Protein AF-A0ABD1YZ87-F1 (afdb_monomer_lite)

Structure (mmCIF, N/CA/C/O backbone):
data_AF-A0ABD1YZ87-F1
#
_entry.id   AF-A0ABD1YZ87-F1
#
loop_
_atom_site.group_PDB
_atom_site.id
_atom_site.type_symbol
_atom_site.label_atom_id
_atom_site.label_alt_id
_atom_site.label_comp_id
_atom_site.label_asym_id
_atom_site.label_entity_id
_atom_site.label_seq_id
_atom_site.pdbx_PDB_ins_code
_atom_site.Cartn_x
_atom_site.Cartn_y
_atom_site.Cartn_z
_atom_site.occupancy
_atom_site.B_iso_or_equiv
_atom_site.auth_seq_id
_atom_site.auth_comp_id
_atom_site.auth_asym_id
_atom_site.auth_atom_id
_atom_site.pdbx_PDB_model_num
ATOM 1 N N . MET A 1 1 ? 51.685 -19.466 -63.632 1.00 35.34 1 MET A N 1
ATOM 2 C CA . MET A 1 1 ? 51.193 -20.605 -62.825 1.00 35.34 1 MET A CA 1
ATOM 3 C C . MET A 1 1 ? 50.548 -20.034 -61.567 1.00 35.34 1 MET A C 1
ATOM 5 O O . MET A 1 1 ? 51.169 -19.202 -60.923 1.00 35.34 1 MET A O 1
ATOM 9 N N . LYS A 1 2 ? 49.271 -20.363 -61.331 1.00 36.44 2 LYS A N 1
ATOM 10 C CA . LYS A 1 2 ? 48.405 -19.881 -60.231 1.00 36.44 2 LYS A CA 1
ATOM 11 C C . LYS A 1 2 ? 48.848 -20.442 -58.877 1.00 36.44 2 LYS A C 1
ATOM 13 O O . LYS A 1 2 ? 49.335 -21.562 -58.919 1.00 36.44 2 LYS A O 1
ATOM 18 N N . ILE A 1 3 ? 48.522 -19.760 -57.762 1.00 35.19 3 ILE A N 1
ATOM 19 C CA . ILE A 1 3 ? 47.674 -20.250 -56.631 1.00 35.19 3 ILE A CA 1
ATOM 20 C C . ILE A 1 3 ? 47.075 -19.014 -55.898 1.00 35.19 3 ILE A C 1
ATOM 22 O O . ILE A 1 3 ? 47.772 -18.327 -55.167 1.00 35.19 3 ILE A O 1
ATOM 26 N N . THR A 1 4 ? 45.952 -18.460 -56.366 1.00 39.75 4 THR A N 1
ATOM 27 C CA . THR A 1 4 ? 44.593 -18.399 -55.752 1.00 39.75 4 THR A CA 1
ATOM 28 C C . THR A 1 4 ? 44.470 -18.490 -54.219 1.00 39.75 4 THR A C 1
ATOM 30 O O . THR A 1 4 ? 44.856 -19.485 -53.619 1.00 39.75 4 THR A O 1
ATOM 33 N N . ALA A 1 5 ? 43.814 -17.488 -53.618 1.00 38.84 5 ALA A N 1
ATOM 34 C CA . ALA A 1 5 ? 43.383 -17.471 -52.221 1.00 38.84 5 ALA A CA 1
ATOM 35 C C . ALA A 1 5 ? 42.307 -18.537 -51.945 1.00 38.84 5 ALA A C 1
ATOM 37 O O . ALA A 1 5 ? 41.309 -18.635 -52.663 1.00 38.84 5 ALA A O 1
ATOM 38 N N . GLN A 1 6 ? 42.511 -19.319 -50.887 1.00 40.88 6 GLN A N 1
ATOM 39 C CA . GLN A 1 6 ? 41.591 -20.354 -50.437 1.00 40.88 6 GLN A CA 1
ATOM 40 C C . GLN A 1 6 ? 40.515 -19.746 -49.528 1.00 40.88 6 GLN A C 1
ATOM 42 O O . GLN A 1 6 ? 40.820 -19.174 -48.484 1.00 40.88 6 GLN A O 1
ATOM 47 N N . LYS A 1 7 ? 39.243 -19.894 -49.921 1.00 47.59 7 LYS A N 1
ATOM 48 C CA . LYS A 1 7 ? 38.097 -19.793 -49.008 1.00 47.59 7 LYS A CA 1
ATOM 49 C C . LYS A 1 7 ? 38.162 -20.972 -48.042 1.00 47.59 7 LYS A C 1
ATOM 51 O O . LYS A 1 7 ? 38.106 -22.119 -48.482 1.00 47.59 7 LYS A O 1
ATOM 56 N N . VAL A 1 8 ? 38.217 -20.693 -46.745 1.00 38.78 8 VAL A N 1
ATOM 57 C CA . VAL A 1 8 ? 37.850 -21.679 -45.727 1.00 38.78 8 VAL A CA 1
ATOM 58 C C . VAL A 1 8 ? 36.327 -21.667 -45.627 1.00 38.78 8 VAL A C 1
ATOM 60 O O . VAL A 1 8 ? 35.719 -20.707 -45.165 1.00 38.78 8 VAL A O 1
ATOM 63 N N . HIS A 1 9 ? 35.720 -22.721 -46.165 1.00 35.22 9 HIS A N 1
ATOM 64 C CA . HIS A 1 9 ? 34.372 -23.148 -45.821 1.00 35.22 9 HIS A CA 1
ATOM 65 C C . HIS A 1 9 ? 34.437 -23.792 -44.434 1.00 35.22 9 HIS A C 1
ATOM 67 O O . HIS A 1 9 ? 35.076 -24.831 -44.287 1.00 35.22 9 HIS A O 1
ATOM 73 N N . GLU A 1 10 ? 33.734 -23.234 -43.453 1.00 36.06 10 GLU A N 1
ATOM 74 C CA . GLU A 1 10 ? 33.307 -24.000 -42.283 1.00 36.06 10 GLU A CA 1
ATOM 75 C C . GLU A 1 10 ? 31.808 -24.261 -42.391 1.00 36.06 10 GLU A C 1
ATOM 77 O O . GLU A 1 10 ? 30.988 -23.365 -42.600 1.00 36.06 10 GLU A O 1
ATOM 82 N N . GLY A 1 11 ? 31.493 -25.554 -42.377 1.00 34.91 11 GLY A N 1
ATOM 83 C CA . GLY A 1 11 ? 30.173 -26.109 -42.577 1.00 34.91 11 GLY A CA 1
ATOM 84 C C . GLY A 1 11 ? 29.246 -25.893 -41.389 1.00 34.91 11 GLY A C 1
ATOM 85 O O . GLY A 1 11 ? 29.643 -25.803 -40.230 1.00 34.91 11 GLY A O 1
ATOM 86 N N . GLN A 1 12 ? 27.966 -25.865 -41.733 1.00 39.28 12 GLN A N 1
ATOM 87 C CA . GLN A 1 12 ? 26.825 -25.865 -40.837 1.00 39.28 12 GLN A CA 1
ATOM 88 C C . GLN A 1 12 ? 26.800 -27.134 -39.973 1.00 39.28 12 GLN A C 1
ATOM 90 O O . GLN A 1 12 ? 26.510 -28.225 -40.458 1.00 39.28 12 GLN A O 1
ATOM 95 N N . GLY A 1 13 ? 27.013 -26.975 -38.668 1.00 30.58 13 GLY A N 1
ATOM 96 C CA . GLY A 1 13 ? 26.558 -27.921 -37.654 1.00 30.58 13 GLY A CA 1
ATOM 97 C C . GLY A 1 13 ? 25.190 -27.492 -37.123 1.00 30.58 13 GLY A C 1
ATOM 98 O O . GLY A 1 13 ? 25.106 -26.641 -36.242 1.00 30.58 13 GLY A O 1
ATOM 99 N N . ARG A 1 14 ? 24.104 -28.077 -37.645 1.00 39.97 14 ARG A N 1
ATOM 100 C CA . ARG A 1 14 ? 22.764 -27.986 -37.038 1.00 39.97 14 ARG A CA 1
ATOM 101 C C . ARG A 1 14 ? 22.791 -28.695 -35.678 1.00 39.97 14 ARG A C 1
ATOM 103 O O . ARG A 1 14 ? 22.746 -29.920 -35.631 1.00 39.97 14 ARG A O 1
ATOM 110 N N . LYS A 1 15 ? 22.789 -27.946 -34.573 1.00 42.84 15 LYS A N 1
ATOM 111 C CA . LYS A 1 15 ? 22.178 -28.424 -33.325 1.00 42.84 15 LYS A CA 1
ATOM 112 C C . LYS A 1 15 ? 20.780 -27.828 -33.236 1.00 42.84 15 LYS A C 1
ATOM 114 O O . LYS A 1 15 ? 20.622 -26.622 -33.083 1.00 42.84 15 LYS A O 1
ATOM 119 N N . ALA A 1 16 ? 19.779 -28.693 -33.379 1.00 43.94 16 ALA A N 1
ATOM 120 C CA . ALA A 1 16 ? 18.392 -28.397 -33.066 1.00 43.94 16 ALA A CA 1
ATOM 121 C C . ALA A 1 16 ? 18.278 -28.169 -31.549 1.00 43.94 16 ALA A C 1
ATOM 123 O O . ALA A 1 16 ? 18.133 -29.111 -30.773 1.00 43.94 16 ALA A O 1
ATOM 124 N N . GLY A 1 17 ? 18.431 -26.915 -31.129 1.00 34.41 17 GLY A N 1
ATOM 125 C CA . GLY A 1 17 ? 18.035 -26.433 -29.814 1.00 34.41 17 GLY A CA 1
ATOM 126 C C . GLY A 1 17 ? 16.638 -25.847 -29.943 1.00 34.41 17 GLY A C 1
ATOM 127 O O . GLY A 1 17 ? 16.446 -24.879 -30.669 1.00 34.41 17 GLY A O 1
ATOM 128 N N . ARG A 1 18 ? 15.675 -26.503 -29.298 1.00 36.66 18 ARG A N 1
ATOM 129 C CA . ARG A 1 18 ? 14.252 -26.163 -29.238 1.00 36.66 18 ARG A CA 1
ATOM 130 C C . ARG A 1 18 ? 14.040 -24.657 -29.055 1.00 36.66 18 ARG A C 1
ATOM 132 O O . ARG A 1 18 ? 14.447 -24.091 -28.045 1.00 36.66 18 ARG A O 1
ATOM 139 N N . GLU A 1 19 ? 13.370 -24.046 -30.027 1.00 44.41 19 GLU A N 1
ATOM 140 C CA . GLU A 1 19 ? 12.721 -22.749 -29.883 1.00 44.41 19 GLU A CA 1
ATOM 141 C C . GLU A 1 19 ? 11.792 -22.805 -28.662 1.00 44.41 19 GLU A C 1
ATOM 143 O O . GLU A 1 19 ? 10.819 -23.559 -28.637 1.00 44.41 19 GLU A O 1
ATOM 148 N N . SER A 1 20 ? 12.094 -22.018 -27.633 1.00 45.62 20 SER A N 1
ATOM 149 C CA . SER A 1 20 ? 11.090 -21.551 -26.681 1.00 45.62 20 SER A CA 1
ATOM 150 C C . SER A 1 20 ? 10.948 -20.053 -26.899 1.00 45.62 20 SER A C 1
ATOM 152 O O . SER A 1 20 ? 11.886 -19.2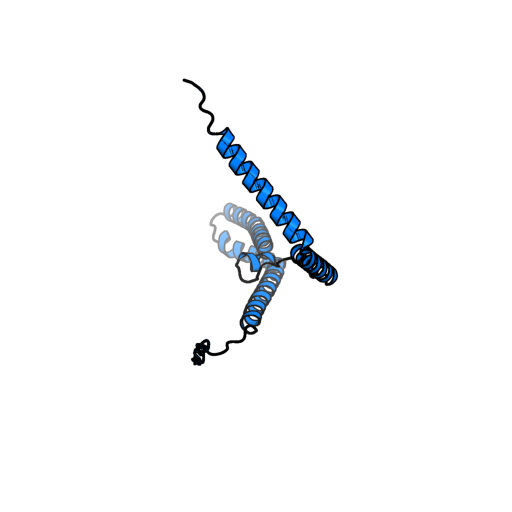88 -26.672 1.00 45.62 20 SER A O 1
ATOM 154 N N . ASN A 1 21 ? 9.786 -19.688 -27.425 1.00 36.22 21 ASN A N 1
ATOM 155 C CA . ASN A 1 21 ? 9.345 -18.351 -27.785 1.00 36.22 21 ASN A CA 1
ATOM 156 C C . ASN A 1 21 ? 9.629 -17.327 -26.665 1.00 36.22 21 ASN A C 1
ATOM 158 O O . ASN A 1 21 ? 9.279 -17.547 -25.507 1.00 36.22 21 ASN A O 1
ATOM 162 N N . LEU A 1 22 ? 10.207 -16.175 -27.018 1.00 44.44 22 LEU A N 1
ATOM 163 C CA . LEU A 1 22 ? 10.427 -15.033 -26.116 1.00 44.44 22 LEU A CA 1
ATOM 164 C C . LEU A 1 22 ? 9.104 -14.326 -25.722 1.00 44.44 22 LEU A C 1
ATOM 166 O O . LEU A 1 22 ? 9.120 -13.377 -24.944 1.00 44.44 22 LEU A O 1
ATOM 170 N N . GLN A 1 23 ? 7.959 -14.814 -26.212 1.00 44.53 23 GLN A N 1
ATOM 171 C CA . GLN A 1 23 ? 6.612 -14.357 -25.859 1.00 44.53 23 GLN A CA 1
ATOM 172 C C . GLN A 1 23 ? 5.988 -15.055 -24.633 1.00 44.53 23 GLN A C 1
ATOM 174 O O . GLN A 1 23 ? 4.986 -14.561 -24.129 1.00 44.53 23 GLN A O 1
ATOM 179 N N . ASP A 1 24 ? 6.551 -16.157 -24.124 1.00 41.44 24 ASP A N 1
ATOM 180 C CA . ASP A 1 24 ? 5.863 -16.985 -23.109 1.00 41.44 24 ASP A CA 1
ATOM 181 C C . ASP A 1 24 ? 6.141 -16.536 -21.657 1.00 41.44 24 ASP A C 1
ATOM 183 O O . ASP A 1 24 ? 5.250 -16.479 -20.816 1.00 41.44 24 ASP A O 1
ATOM 187 N N . ARG A 1 25 ? 7.357 -16.048 -21.365 1.00 46.56 25 ARG A N 1
ATOM 188 C CA . ARG A 1 25 ? 7.726 -15.560 -20.013 1.00 46.56 25 ARG A CA 1
ATOM 189 C C . ARG A 1 25 ? 7.148 -14.189 -19.646 1.00 46.56 25 ARG A C 1
ATOM 191 O O . ARG A 1 25 ? 7.311 -13.735 -18.515 1.00 46.56 25 ARG A O 1
ATOM 198 N N . GLY A 1 26 ? 6.546 -13.492 -20.609 1.00 47.56 26 GLY A N 1
ATOM 199 C CA . GLY A 1 26 ? 5.888 -12.203 -20.385 1.00 47.56 26 GLY A CA 1
ATOM 200 C C . GLY A 1 26 ? 4.458 -12.351 -19.868 1.00 47.56 26 GLY A C 1
ATOM 201 O O . GLY A 1 26 ? 4.000 -11.486 -19.130 1.00 47.56 26 GLY A O 1
ATOM 202 N N . LEU A 1 27 ? 3.782 -13.450 -20.217 1.00 47.34 27 LEU A N 1
ATOM 203 C CA . LEU A 1 27 ? 2.379 -13.683 -19.878 1.00 47.34 27 LEU A CA 1
ATOM 204 C C . LEU A 1 27 ? 2.209 -14.209 -18.445 1.00 47.34 27 LEU A C 1
ATOM 206 O O . LEU A 1 27 ? 1.351 -13.713 -17.724 1.00 47.34 27 LEU A O 1
ATOM 210 N N . GLU A 1 28 ? 3.064 -15.138 -17.997 1.00 53.50 28 GLU A N 1
ATOM 211 C CA . GLU A 1 28 ? 3.048 -15.634 -16.607 1.00 53.50 28 GLU A CA 1
ATOM 212 C C . GLU A 1 28 ? 3.461 -14.553 -15.599 1.00 53.50 28 GLU A C 1
ATOM 214 O O . GLU A 1 28 ? 2.825 -14.405 -14.560 1.00 53.50 28 GLU A O 1
ATOM 219 N N . GLY A 1 29 ? 4.483 -13.749 -15.915 1.00 61.09 29 GLY A N 1
ATOM 220 C CA . GLY A 1 29 ? 4.902 -12.642 -15.049 1.00 61.09 29 GLY A CA 1
ATOM 221 C C . GLY A 1 29 ? 3.849 -11.535 -14.940 1.00 61.09 29 GLY A C 1
ATOM 222 O O . GLY A 1 29 ? 3.713 -10.929 -13.882 1.00 61.09 29 GLY A O 1
ATOM 223 N N . ASN A 1 30 ? 3.081 -11.302 -16.009 1.00 78.75 30 ASN A N 1
ATOM 224 C CA . ASN A 1 30 ? 1.971 -10.354 -15.981 1.00 78.75 30 ASN A CA 1
ATOM 225 C C . ASN A 1 30 ? 0.786 -10.899 -15.174 1.00 78.75 30 ASN A C 1
ATOM 227 O O . ASN A 1 30 ? 0.258 -10.189 -14.333 1.00 78.75 30 ASN A O 1
ATOM 231 N N . LEU A 1 31 ? 0.436 -12.179 -15.345 1.00 91.06 31 LEU A N 1
ATOM 232 C CA . LEU A 1 31 ? -0.664 -12.806 -14.606 1.00 91.06 31 LEU A CA 1
ATOM 233 C C . LEU A 1 31 ? -0.427 -12.808 -13.088 1.00 91.06 31 LEU A C 1
ATOM 235 O O . LEU A 1 31 ? -1.342 -12.524 -12.321 1.00 91.06 31 LEU A O 1
ATOM 239 N N . ILE A 1 32 ? 0.792 -13.133 -12.647 1.00 90.88 32 ILE A N 1
ATOM 240 C CA . ILE A 1 32 ? 1.131 -13.183 -11.216 1.00 90.88 32 ILE A CA 1
ATOM 241 C C . ILE A 1 32 ? 1.182 -11.764 -10.624 1.00 90.88 32 ILE A C 1
ATOM 243 O O . ILE A 1 32 ? 0.751 -11.561 -9.489 1.00 90.88 32 ILE A O 1
ATOM 247 N N . CYS A 1 33 ? 1.652 -10.777 -11.394 1.00 94.12 33 CYS A N 1
ATOM 248 C CA . CYS A 1 33 ? 1.607 -9.371 -10.993 1.00 94.12 33 CYS A CA 1
ATOM 249 C C . CYS A 1 33 ? 0.166 -8.856 -10.872 1.00 94.12 33 CYS A C 1
ATOM 251 O O . CYS A 1 33 ? -0.198 -8.338 -9.819 1.00 94.12 33 CYS A O 1
ATOM 253 N N . ASP A 1 34 ? -0.671 -9.086 -11.885 1.00 93.56 34 ASP A N 1
ATOM 254 C CA . ASP A 1 34 ? -2.085 -8.698 -11.879 1.00 93.56 34 ASP A CA 1
ATOM 255 C C . ASP A 1 34 ? -2.828 -9.335 -10.695 1.00 93.56 34 ASP A C 1
ATOM 257 O O . ASP A 1 34 ? -3.560 -8.657 -9.975 1.00 93.56 34 ASP A O 1
ATOM 261 N N . ALA A 1 35 ? -2.575 -10.621 -10.430 1.00 94.19 35 ALA A N 1
ATOM 262 C CA . ALA A 1 35 ? -3.137 -11.315 -9.277 1.00 94.19 35 ALA A CA 1
ATOM 263 C C . ALA A 1 35 ? -2.672 -10.705 -7.945 1.00 94.19 35 ALA A C 1
ATOM 265 O O . ALA A 1 35 ? -3.485 -10.539 -7.041 1.00 94.19 35 ALA A O 1
ATOM 266 N N . CYS A 1 36 ? -1.392 -10.342 -7.808 1.00 95.75 36 CYS A N 1
ATOM 267 C CA . CYS A 1 36 ? -0.895 -9.676 -6.603 1.00 95.75 36 CYS A CA 1
ATOM 268 C C . CYS A 1 36 ? -1.574 -8.321 -6.381 1.00 95.75 36 CYS A C 1
ATOM 270 O O . CYS A 1 36 ? -2.012 -8.027 -5.267 1.00 95.75 36 CYS A O 1
ATOM 272 N N . LEU A 1 37 ? -1.688 -7.509 -7.436 1.00 94.31 37 LEU A N 1
ATOM 273 C CA . LEU A 1 37 ? -2.323 -6.193 -7.374 1.00 94.31 37 LEU A CA 1
ATOM 274 C C . LEU A 1 37 ? -3.800 -6.315 -6.992 1.00 94.31 37 LEU A C 1
ATOM 276 O O . LEU A 1 37 ? -4.281 -5.594 -6.115 1.00 94.31 37 LEU A O 1
ATOM 280 N N . GLN A 1 38 ? -4.503 -7.268 -7.604 1.00 94.62 38 GLN A N 1
ATOM 281 C CA . GLN A 1 38 ? -5.894 -7.556 -7.284 1.00 94.62 38 GLN A CA 1
ATOM 282 C C . GLN A 1 38 ? -6.049 -8.016 -5.831 1.00 94.62 38 GLN A C 1
ATOM 284 O O . GLN A 1 38 ? -6.848 -7.440 -5.099 1.00 94.62 38 GLN A O 1
ATOM 289 N N . LEU A 1 39 ? -5.260 -8.997 -5.387 1.00 94.06 39 LEU A N 1
ATOM 290 C CA . LEU A 1 39 ? -5.320 -9.506 -4.016 1.00 94.06 39 LEU A CA 1
ATOM 291 C C . LEU A 1 39 ? -4.999 -8.424 -2.984 1.00 94.06 39 LEU A C 1
ATOM 293 O O . LEU A 1 39 ? -5.658 -8.360 -1.951 1.00 94.06 39 LEU A O 1
ATOM 297 N N . SER A 1 40 ? -4.020 -7.562 -3.262 1.00 94.12 40 SER A N 1
ATOM 298 C CA . SER A 1 40 ? -3.666 -6.448 -2.374 1.00 94.12 40 SER A CA 1
ATOM 299 C C . SER A 1 40 ? -4.825 -5.457 -2.257 1.00 94.12 40 SER A C 1
ATOM 301 O O . SER A 1 40 ? -5.184 -5.059 -1.152 1.00 94.12 40 SER A O 1
ATOM 303 N N . THR A 1 41 ? -5.484 -5.149 -3.379 1.00 93.75 41 THR A N 1
ATOM 304 C CA . THR A 1 41 ? -6.671 -4.278 -3.420 1.00 93.75 41 THR A CA 1
ATOM 305 C C . THR A 1 41 ? -7.859 -4.895 -2.677 1.00 93.75 41 THR A C 1
ATOM 307 O O . THR A 1 41 ? -8.545 -4.222 -1.908 1.00 93.75 41 THR A O 1
ATOM 310 N N . GLU A 1 42 ? -8.119 -6.187 -2.884 1.00 94.94 42 GLU A N 1
ATOM 311 C CA . GLU A 1 42 ? -9.193 -6.908 -2.197 1.00 94.94 42 GLU A CA 1
ATOM 312 C C . GLU A 1 42 ? -8.941 -6.969 -0.689 1.00 94.94 42 GLU A C 1
ATOM 314 O O . GLU A 1 42 ? -9.841 -6.682 0.102 1.00 94.94 42 GLU A O 1
ATOM 319 N N . ALA A 1 43 ? -7.709 -7.280 -0.284 1.00 95.25 43 ALA A N 1
ATOM 320 C CA . ALA A 1 43 ? -7.312 -7.284 1.114 1.00 95.25 43 ALA A CA 1
ATOM 321 C C .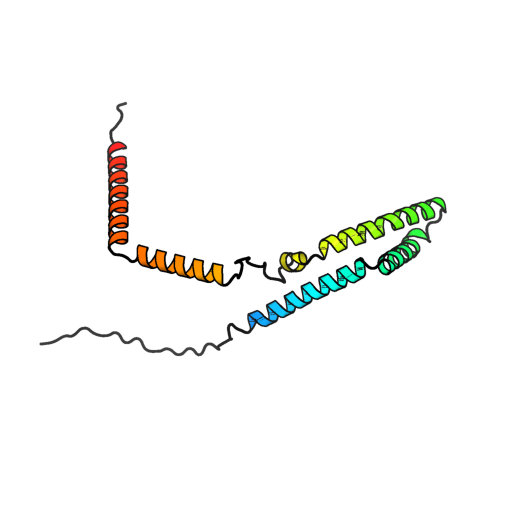 ALA A 1 43 ? -7.475 -5.890 1.737 1.00 95.25 43 ALA A C 1
ATOM 323 O O . ALA A 1 43 ? -8.083 -5.771 2.798 1.00 95.25 43 ALA A O 1
ATOM 324 N N . GLU A 1 44 ? -7.032 -4.828 1.060 1.00 94.62 44 GLU A N 1
ATOM 325 C CA . GLU A 1 44 ? -7.219 -3.450 1.521 1.00 94.62 44 GLU A CA 1
ATOM 326 C C . GLU A 1 44 ? -8.709 -3.112 1.704 1.00 94.62 44 GLU A C 1
ATOM 328 O O . GLU A 1 44 ? -9.096 -2.545 2.727 1.00 94.62 44 GLU A O 1
ATOM 333 N N . SER A 1 45 ? -9.569 -3.522 0.765 1.00 94.62 45 SER A N 1
ATOM 334 C CA . SER A 1 45 ? -11.021 -3.335 0.871 1.00 94.62 45 SER A CA 1
ATOM 335 C C . SER A 1 45 ? -11.628 -4.064 2.070 1.00 94.62 45 SER A C 1
ATOM 337 O O . SER A 1 45 ? -12.584 -3.559 2.661 1.00 94.62 45 SER A O 1
ATOM 339 N N . VAL A 1 46 ? -11.120 -5.248 2.420 1.00 96.12 46 VAL A N 1
ATOM 340 C CA . VAL A 1 46 ? -11.570 -5.986 3.607 1.00 96.12 46 VAL A CA 1
ATOM 341 C C . VAL A 1 46 ? -11.124 -5.272 4.879 1.00 96.12 46 VAL A C 1
ATOM 343 O O . VAL A 1 46 ? -11.933 -5.130 5.794 1.00 96.12 46 VAL A O 1
ATOM 346 N N . LEU A 1 47 ? -9.877 -4.792 4.940 1.00 96.00 47 LEU A N 1
ATOM 347 C CA . LEU A 1 47 ? -9.347 -4.101 6.121 1.00 96.00 47 LEU A CA 1
ATOM 348 C C . LEU A 1 47 ? -10.009 -2.737 6.360 1.00 96.00 47 LEU A C 1
ATOM 350 O O . LEU A 1 47 ? -10.254 -2.386 7.507 1.00 96.00 47 LEU A O 1
ATOM 354 N N . LYS A 1 48 ? -10.350 -2.000 5.294 1.00 95.19 48 LYS A N 1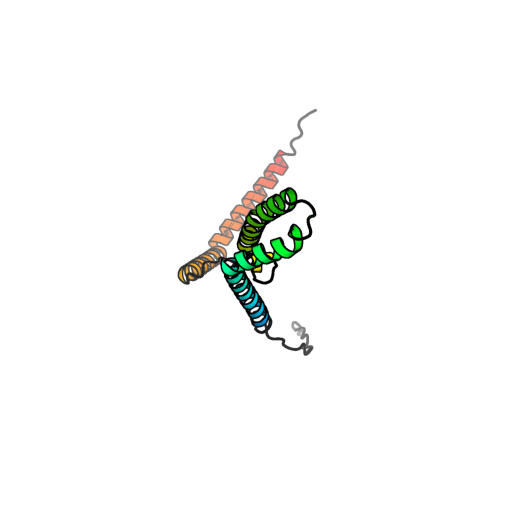
ATOM 355 C CA . LYS A 1 48 ? -11.071 -0.714 5.361 1.00 95.19 48 LYS A CA 1
ATOM 356 C C . LYS A 1 48 ? -12.528 -0.839 5.797 1.00 95.19 48 LYS A C 1
ATOM 358 O O . LYS A 1 48 ? -13.171 0.171 6.081 1.00 95.19 48 LYS A O 1
ATOM 363 N N . ASN A 1 49 ? -13.089 -2.046 5.776 1.00 96.56 49 ASN A N 1
ATOM 364 C CA . ASN A 1 49 ? -14.482 -2.240 6.132 1.00 96.56 49 ASN A CA 1
ATOM 365 C C . ASN A 1 49 ? -14.654 -2.105 7.662 1.00 96.56 49 ASN A C 1
ATOM 367 O O . ASN A 1 49 ? -14.094 -2.919 8.400 1.00 96.56 49 ASN A O 1
ATOM 371 N N . PRO A 1 50 ? -15.461 -1.147 8.159 1.00 96.06 50 PRO A N 1
ATOM 372 C CA . PRO A 1 50 ? -15.689 -0.973 9.597 1.00 96.06 50 PRO A CA 1
ATOM 373 C C . PRO A 1 50 ? -16.316 -2.208 10.265 1.00 96.06 50 PRO A C 1
ATOM 375 O O . PRO A 1 50 ? -16.123 -2.428 11.460 1.00 96.06 50 PRO A O 1
ATOM 378 N N . ASP A 1 51 ? -17.027 -3.051 9.510 1.00 97.62 51 ASP A N 1
ATOM 379 C CA . ASP A 1 51 ? -17.551 -4.315 10.032 1.00 97.62 51 ASP A CA 1
ATOM 380 C C . ASP A 1 51 ? -16.427 -5.322 10.321 1.00 97.62 51 ASP A C 1
ATOM 382 O O . ASP A 1 51 ? -16.526 -6.086 11.285 1.00 97.62 51 ASP A O 1
ATOM 386 N N . THR A 1 52 ? -15.338 -5.306 9.539 1.00 96.94 52 THR A N 1
ATOM 387 C CA . THR A 1 52 ? -14.137 -6.117 9.800 1.00 96.94 52 THR A CA 1
ATOM 388 C C . THR A 1 52 ? -13.491 -5.689 11.112 1.00 96.94 52 THR A C 1
ATOM 390 O O . THR A 1 52 ? -13.242 -6.535 11.971 1.00 96.94 52 THR A O 1
ATOM 393 N N . GLU A 1 53 ? -13.271 -4.384 11.302 1.00 97.31 53 GLU A N 1
ATOM 394 C CA . GLU A 1 53 ? -12.712 -3.829 12.540 1.00 97.31 53 GLU A CA 1
ATOM 395 C C . GLU A 1 53 ? -13.558 -4.217 13.749 1.00 97.31 53 GLU A C 1
ATOM 397 O O . GLU A 1 53 ? -13.050 -4.810 14.703 1.00 97.31 53 GLU A O 1
ATOM 402 N N . LYS A 1 54 ? -14.866 -3.963 13.681 1.00 97.50 54 LYS A N 1
ATOM 403 C CA . LYS A 1 54 ? -15.800 -4.299 14.753 1.00 97.50 54 LYS A CA 1
ATOM 404 C C . LYS A 1 54 ? -15.764 -5.789 15.091 1.00 97.50 54 LYS A C 1
ATOM 406 O O . LYS A 1 54 ? -15.671 -6.148 16.263 1.00 97.50 54 LYS A O 1
ATOM 411 N N . THR A 1 55 ? -15.794 -6.650 14.072 1.00 97.94 55 THR A N 1
ATOM 412 C CA . THR A 1 55 ? -15.731 -8.107 14.254 1.00 97.94 55 THR A CA 1
ATOM 413 C C . THR A 1 55 ? -14.443 -8.516 14.964 1.00 97.94 55 THR A C 1
ATOM 415 O O . THR A 1 55 ? -14.474 -9.345 15.873 1.00 97.94 55 THR A O 1
ATOM 418 N N . LEU A 1 56 ? -13.306 -7.923 14.592 1.00 97.56 56 LEU A N 1
ATOM 419 C CA . LEU A 1 56 ? -12.023 -8.204 15.231 1.00 97.56 56 LEU A CA 1
ATOM 420 C C . LEU A 1 56 ? -11.969 -7.680 16.671 1.00 97.56 56 LEU A C 1
ATOM 422 O O . LEU A 1 56 ? -11.517 -8.413 17.547 1.00 97.56 56 LEU A O 1
ATOM 426 N N . VAL A 1 57 ? -12.469 -6.474 16.952 1.00 97.62 57 VAL A N 1
ATOM 427 C CA . VAL A 1 57 ? -12.561 -5.931 18.320 1.00 97.62 57 VAL A CA 1
ATOM 428 C C . VAL A 1 57 ? -13.393 -6.848 19.214 1.00 97.62 57 VAL A C 1
ATOM 430 O O . VAL A 1 57 ? -12.968 -7.178 20.325 1.00 97.62 57 VAL A O 1
ATOM 433 N N . GLU A 1 58 ? -14.551 -7.305 18.734 1.00 96.81 58 GLU A N 1
ATOM 434 C CA . GLU A 1 58 ? -15.418 -8.233 19.464 1.00 96.81 58 GLU A CA 1
ATOM 435 C C . GLU A 1 58 ? -14.719 -9.578 19.700 1.00 96.81 58 GLU A C 1
ATOM 437 O O . GLU A 1 58 ? -14.680 -10.069 20.832 1.00 96.81 58 GLU A O 1
ATOM 442 N N . LEU A 1 59 ? -14.106 -10.145 18.658 1.00 96.75 59 LEU A N 1
ATOM 443 C CA . LEU A 1 59 ? -13.401 -11.422 18.723 1.00 96.75 59 LEU A CA 1
ATOM 444 C C . LEU A 1 59 ? -12.214 -11.373 19.697 1.00 96.75 59 LEU A C 1
ATOM 446 O O . LEU A 1 59 ? -12.081 -12.238 20.565 1.00 96.75 59 LEU A O 1
ATOM 450 N N . PHE A 1 60 ? -11.356 -10.357 19.592 1.00 95.44 60 PHE A N 1
ATOM 451 C CA . PHE A 1 60 ? -10.200 -10.209 20.474 1.00 95.44 60 PHE A CA 1
ATOM 452 C C . PHE A 1 60 ? -10.615 -9.915 21.913 1.00 95.44 60 PHE A C 1
ATOM 454 O O . PHE A 1 60 ? -10.018 -10.472 22.834 1.00 95.44 60 PHE A O 1
ATOM 461 N N . SER A 1 61 ? -11.672 -9.129 22.124 1.00 95.75 61 SER A N 1
ATOM 462 C CA . SER A 1 61 ? -12.217 -8.895 23.465 1.00 95.75 61 SER A CA 1
ATOM 463 C C . SER A 1 61 ? -12.715 -10.197 24.098 1.00 95.75 61 SER A C 1
ATOM 465 O O . SER A 1 61 ? -12.377 -10.495 25.246 1.00 95.75 61 SER A O 1
ATOM 467 N N . GLN A 1 62 ? -13.445 -11.020 23.337 1.00 95.31 62 GLN A N 1
ATOM 468 C CA . GLN A 1 62 ? -13.933 -12.316 23.815 1.00 95.31 62 GLN A CA 1
ATOM 469 C C . GLN A 1 62 ? -12.793 -13.282 24.144 1.00 95.31 62 GLN A C 1
ATOM 471 O O . GLN A 1 62 ? -12.803 -13.917 25.197 1.00 95.31 62 GLN A O 1
ATOM 476 N N . MET A 1 63 ? -11.790 -13.392 23.272 1.00 94.44 63 MET A N 1
ATOM 477 C CA . MET A 1 63 ? -10.708 -14.361 23.463 1.00 94.44 63 MET A CA 1
ATOM 478 C C . MET A 1 63 ? -9.697 -13.928 24.530 1.00 94.44 63 MET A C 1
ATOM 480 O O . MET A 1 63 ? -9.242 -14.761 25.315 1.00 94.44 63 MET A O 1
ATOM 484 N N . ALA A 1 64 ? -9.331 -12.644 24.566 1.00 93.56 64 ALA A N 1
ATOM 485 C CA . ALA A 1 64 ? -8.251 -12.149 25.416 1.00 93.56 64 ALA A CA 1
ATOM 486 C C . ALA A 1 64 ? -8.736 -11.632 26.777 1.00 93.56 64 ALA A C 1
ATOM 488 O O . ALA A 1 64 ? -8.010 -11.748 27.767 1.00 93.56 64 ALA A O 1
ATOM 489 N N . CYS A 1 65 ? -9.946 -11.068 26.850 1.00 96.75 65 CYS A N 1
ATOM 490 C CA . CYS A 1 65 ? -10.384 -10.325 28.031 1.00 96.75 65 CYS A CA 1
ATOM 491 C C . CYS A 1 65 ? -11.394 -11.088 28.900 1.00 96.75 65 CYS A C 1
ATOM 493 O O . CYS A 1 65 ? -11.364 -10.939 30.123 1.00 96.75 65 CYS A O 1
ATOM 495 N N . GLU A 1 66 ? -12.259 -11.939 28.335 1.00 92.94 66 GLU A N 1
ATOM 496 C CA . GLU A 1 66 ? -13.381 -12.529 29.090 1.00 92.94 66 GLU A CA 1
ATOM 497 C C . GLU A 1 66 ? -12.977 -13.468 30.231 1.00 92.94 66 GLU A C 1
ATOM 499 O O . GLU A 1 66 ? -13.672 -13.558 31.245 1.00 92.94 66 GLU A O 1
ATOM 504 N N . ASN A 1 67 ? -11.825 -14.125 30.129 1.00 91.81 67 ASN A N 1
ATOM 505 C CA . ASN A 1 67 ? -11.356 -15.050 31.165 1.00 91.81 67 ASN A CA 1
ATOM 506 C C . ASN A 1 67 ? -10.549 -14.362 32.280 1.00 91.81 67 ASN A C 1
ATOM 508 O O . ASN A 1 67 ? -10.086 -15.024 33.211 1.00 91.81 67 ASN A O 1
ATOM 512 N N . LEU A 1 68 ? -10.371 -13.036 32.226 1.00 94.50 68 LEU A N 1
ATOM 513 C CA . LEU A 1 68 ? -9.636 -12.310 33.260 1.00 94.50 68 LEU A CA 1
ATOM 514 C C . LEU A 1 68 ? -10.436 -12.276 34.569 1.00 94.50 68 LEU A C 1
ATOM 516 O O . LEU A 1 68 ? -11.572 -11.810 34.619 1.00 94.50 68 LEU A O 1
ATOM 520 N N . MET A 1 69 ? -9.814 -12.732 35.658 1.00 92.19 69 MET A N 1
ATOM 521 C CA . MET A 1 69 ? -10.487 -12.907 36.954 1.00 92.19 69 MET A CA 1
ATOM 522 C C . MET A 1 69 ? -10.955 -11.591 37.591 1.00 92.19 69 MET A C 1
ATOM 524 O O . MET A 1 69 ? -11.891 -11.604 38.386 1.00 92.19 69 MET A O 1
ATOM 528 N N . SER A 1 70 ? -10.315 -10.456 37.280 1.00 96.12 70 SER A N 1
ATOM 529 C CA . SER A 1 70 ? -10.677 -9.168 37.880 1.00 96.12 70 SER A CA 1
ATOM 530 C C . SER A 1 70 ? -11.454 -8.270 36.904 1.00 96.12 70 SER A C 1
ATOM 532 O O . SER A 1 70 ? -10.995 -8.05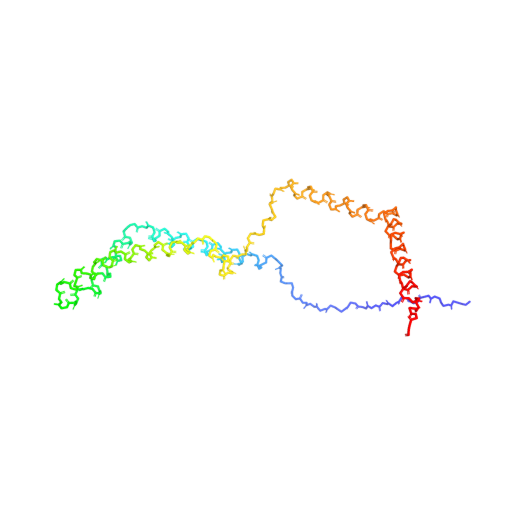2 35.778 1.00 96.12 70 SER A O 1
ATOM 534 N N . PRO A 1 71 ? -12.578 -7.659 37.331 1.00 94.81 71 PRO A N 1
ATOM 535 C CA . PRO A 1 71 ? -13.356 -6.745 36.486 1.00 94.81 71 PRO A CA 1
ATOM 536 C C . PRO A 1 71 ? -12.539 -5.554 35.970 1.00 94.81 71 PRO A C 1
ATOM 538 O O . PRO A 1 71 ? -12.706 -5.109 34.839 1.00 94.81 71 PRO A O 1
ATOM 541 N N . LYS A 1 72 ? -11.598 -5.061 36.784 1.00 94.69 72 LYS A N 1
ATOM 542 C CA . LYS A 1 72 ? -10.713 -3.953 36.410 1.00 94.69 72 LYS A CA 1
ATOM 543 C C . LYS A 1 72 ? -9.719 -4.347 35.314 1.00 94.69 72 LYS A C 1
ATOM 545 O O . LYS A 1 72 ? -9.422 -3.526 34.452 1.00 94.69 72 LYS A O 1
ATOM 550 N N . MET A 1 73 ? -9.202 -5.579 35.337 1.00 95.31 73 MET A N 1
ATOM 551 C CA . MET A 1 73 ? -8.339 -6.080 34.262 1.00 95.31 73 MET A CA 1
ATOM 552 C C . MET A 1 73 ? -9.136 -6.369 32.996 1.00 95.31 73 MET A C 1
ATOM 554 O O . MET A 1 73 ? -8.644 -6.041 31.924 1.00 95.31 73 MET A O 1
ATOM 558 N N . LYS A 1 74 ? -10.363 -6.899 33.114 1.00 96.56 74 LYS A N 1
ATOM 559 C CA . LYS A 1 74 ? -11.280 -7.044 31.973 1.00 96.56 74 LYS A CA 1
ATOM 560 C C . LYS A 1 74 ? -11.481 -5.714 31.258 1.00 96.56 74 LYS A C 1
ATOM 562 O O . LYS A 1 74 ? -11.202 -5.617 30.073 1.00 96.56 74 LYS A O 1
ATOM 567 N N . SER A 1 75 ? -11.881 -4.684 32.004 1.00 95.50 75 SER A N 1
ATOM 568 C CA . SER A 1 75 ? -12.124 -3.349 31.448 1.00 95.50 75 SER A CA 1
ATOM 569 C C . SER A 1 75 ? -10.885 -2.782 30.754 1.00 95.50 75 SER A C 1
ATOM 571 O O . SER A 1 75 ? -10.966 -2.427 29.587 1.00 95.50 75 SER A O 1
ATOM 573 N N . LYS A 1 76 ? -9.719 -2.789 31.415 1.00 95.62 76 LYS A N 1
ATOM 574 C CA . LYS A 1 76 ? -8.474 -2.304 30.797 1.00 95.62 76 LYS A CA 1
ATOM 575 C C . LYS A 1 76 ? -8.049 -3.100 29.563 1.00 95.62 76 LYS A C 1
ATOM 577 O O . LYS A 1 76 ? -7.429 -2.542 28.666 1.00 95.62 76 LYS A O 1
ATOM 582 N N . CYS A 1 77 ? -8.313 -4.403 29.554 1.00 97.94 77 CYS A N 1
ATOM 583 C CA . CYS A 1 77 ? -8.023 -5.254 28.409 1.00 97.94 77 CYS A CA 1
ATOM 584 C C . CYS A 1 77 ? -8.888 -4.855 27.212 1.00 97.94 77 CYS A C 1
ATOM 586 O O . CYS A 1 77 ? -8.353 -4.666 26.127 1.00 97.94 77 CYS A O 1
ATOM 588 N N . VAL A 1 78 ? -10.193 -4.654 27.425 1.00 96.81 78 VAL A N 1
ATOM 589 C CA . VAL A 1 78 ? -11.110 -4.200 26.371 1.00 96.81 78 VAL A CA 1
ATOM 590 C C . VAL A 1 78 ? -10.701 -2.821 25.854 1.00 96.81 78 VAL A C 1
ATOM 592 O O . VAL A 1 78 ? -10.593 -2.653 24.646 1.00 96.81 78 VAL A O 1
ATOM 595 N N . ASP A 1 79 ? -10.369 -1.872 26.738 1.00 96.25 79 ASP A N 1
ATOM 596 C CA . ASP A 1 79 ? -9.873 -0.547 26.332 1.00 96.25 79 ASP A CA 1
ATOM 597 C C . ASP A 1 79 ? -8.628 -0.654 25.434 1.00 96.25 79 ASP A C 1
ATOM 599 O O . ASP A 1 79 ? -8.509 0.057 24.438 1.00 96.25 79 ASP A O 1
ATOM 603 N N . LEU A 1 80 ? -7.710 -1.573 25.760 1.00 97.00 80 LEU A N 1
ATOM 604 C CA . LEU A 1 80 ? -6.518 -1.829 24.955 1.00 97.00 80 LEU A CA 1
ATOM 605 C C . LEU A 1 80 ? -6.861 -2.462 23.599 1.00 97.00 80 LEU A C 1
ATOM 607 O O . LEU A 1 80 ? -6.290 -2.063 22.588 1.00 97.00 80 LEU A O 1
ATOM 611 N N . VAL A 1 81 ? -7.778 -3.431 23.555 1.00 97.44 81 VAL A N 1
ATOM 612 C CA . VAL A 1 81 ? -8.227 -4.056 22.298 1.00 97.44 81 VAL A CA 1
ATOM 613 C C . VAL A 1 81 ? -8.881 -3.019 21.384 1.00 97.44 81 VAL A C 1
ATOM 615 O O . VAL A 1 81 ? -8.561 -2.977 20.198 1.00 97.44 81 VAL A O 1
ATOM 618 N N . CYS A 1 82 ? -9.723 -2.144 21.940 1.00 94.62 82 CYS A N 1
ATOM 619 C CA . CYS A 1 82 ? -10.402 -1.082 21.200 1.00 94.62 82 CYS A CA 1
ATOM 620 C C . CYS A 1 82 ? -9.442 -0.111 20.505 1.00 94.62 82 CYS A C 1
ATOM 622 O O . CYS A 1 82 ? -9.810 0.428 19.471 1.00 94.62 82 CYS A O 1
ATOM 624 N N . ILE A 1 83 ? -8.239 0.117 21.045 1.00 95.44 83 ILE A N 1
ATOM 625 C CA . ILE A 1 83 ? -7.226 0.961 20.385 1.00 95.44 83 ILE A CA 1
ATOM 626 C C . ILE A 1 83 ? -6.270 0.149 19.505 1.00 95.44 83 ILE A C 1
ATOM 628 O O . ILE A 1 83 ? -5.868 0.604 18.443 1.00 95.44 83 ILE A O 1
ATOM 632 N N . SER A 1 84 ? -5.932 -1.078 19.910 1.00 96.81 84 SER A N 1
ATOM 633 C CA . SER A 1 84 ? -4.890 -1.859 19.233 1.00 96.81 84 SER A CA 1
ATOM 634 C C . SER A 1 84 ? -5.368 -2.446 17.912 1.00 96.81 84 SER A C 1
ATOM 636 O O . SER A 1 84 ? -4.569 -2.612 16.996 1.00 96.81 84 SER A O 1
ATOM 638 N N . VAL A 1 85 ? -6.650 -2.815 17.820 1.00 97.06 85 VAL A N 1
ATOM 639 C CA . VAL A 1 85 ? -7.203 -3.398 16.593 1.00 97.06 85 VAL A CA 1
ATOM 640 C C . VAL A 1 85 ? -7.258 -2.361 15.464 1.00 97.06 85 VAL A C 1
ATOM 642 O O . VAL A 1 85 ? -6.715 -2.676 14.407 1.00 97.06 85 VAL A O 1
ATOM 645 N N . PRO A 1 86 ? -7.803 -1.142 15.656 1.00 95.88 86 PRO A N 1
ATOM 646 C CA . PRO A 1 86 ? -7.742 -0.098 14.631 1.00 95.88 86 PRO A CA 1
ATOM 647 C C . PRO A 1 86 ? -6.307 0.230 14.204 1.00 95.88 86 PRO A C 1
ATOM 649 O O . PRO A 1 86 ? -6.000 0.166 13.017 1.00 95.88 86 PRO A O 1
ATOM 652 N N . ASP A 1 87 ? -5.396 0.450 15.162 1.00 96.62 87 ASP A N 1
ATOM 653 C CA . ASP A 1 87 ? -3.988 0.761 14.867 1.00 96.62 87 ASP A CA 1
ATOM 654 C C . ASP A 1 87 ? -3.310 -0.348 14.038 1.00 96.62 87 ASP A C 1
ATOM 656 O O . ASP A 1 87 ? -2.533 -0.078 13.117 1.00 96.62 87 ASP A O 1
ATOM 660 N N . LEU A 1 88 ? -3.611 -1.617 14.341 1.00 95.94 88 LEU A N 1
ATOM 661 C CA . LEU A 1 88 ? -3.108 -2.761 13.582 1.00 95.94 88 LEU A CA 1
ATOM 662 C C . LEU A 1 88 ? -3.669 -2.785 12.156 1.00 95.94 88 LEU A C 1
ATOM 664 O O . LEU A 1 88 ? -2.922 -3.046 11.213 1.00 95.94 88 LEU A O 1
ATOM 668 N N . LEU A 1 89 ? -4.968 -2.537 11.986 1.00 96.38 89 LEU A N 1
ATOM 669 C CA . LEU A 1 89 ? -5.593 -2.510 10.666 1.00 96.38 89 LEU A CA 1
ATOM 670 C C . LEU A 1 89 ? -5.051 -1.358 9.821 1.00 96.38 89 LEU A C 1
ATOM 672 O O . LEU A 1 89 ? -4.779 -1.565 8.641 1.00 96.38 89 LEU A O 1
ATOM 676 N N . ASP A 1 90 ? -4.834 -0.181 10.401 1.00 95.12 90 ASP A N 1
ATOM 677 C CA . ASP A 1 90 ? -4.233 0.971 9.719 1.00 95.12 90 ASP A CA 1
ATOM 678 C C . ASP A 1 90 ? -2.789 0.693 9.280 1.00 95.12 90 ASP A C 1
ATOM 680 O O . ASP A 1 90 ? -2.389 1.008 8.150 1.00 95.12 90 ASP A O 1
ATOM 684 N N . ALA A 1 91 ? -2.006 0.031 10.137 1.00 94.38 91 ALA A N 1
ATOM 685 C CA . ALA A 1 91 ? -0.655 -0.400 9.793 1.00 94.38 91 ALA A CA 1
ATOM 686 C C . ALA A 1 91 ? -0.655 -1.407 8.628 1.00 94.38 91 ALA A C 1
ATOM 688 O O . ALA A 1 91 ? 0.158 -1.290 7.709 1.00 94.38 91 ALA A O 1
ATOM 689 N N . LEU A 1 92 ? -1.581 -2.372 8.632 1.00 94.81 92 LEU A N 1
ATOM 690 C CA . LEU A 1 92 ? -1.712 -3.359 7.558 1.00 94.81 92 LEU A CA 1
ATOM 691 C C . LEU A 1 92 ? -2.177 -2.723 6.241 1.00 94.81 92 LEU A C 1
ATOM 693 O O . LEU A 1 92 ? -1.624 -3.035 5.189 1.00 94.81 92 LEU A O 1
ATOM 697 N N . GLN A 1 93 ? -3.135 -1.795 6.285 1.00 93.19 93 GLN A N 1
ATOM 698 C CA . GLN A 1 93 ? -3.580 -1.044 5.106 1.00 93.19 93 GLN A CA 1
ATOM 699 C C . GLN A 1 93 ? -2.426 -0.269 4.461 1.00 93.19 93 GLN A C 1
ATOM 701 O O . GLN A 1 93 ? -2.280 -0.275 3.242 1.00 93.19 93 GLN A O 1
ATOM 706 N N . SER A 1 94 ? -1.563 0.336 5.280 1.00 92.06 94 SER A N 1
ATOM 707 C CA . SER A 1 94 ? -0.382 1.066 4.803 1.00 92.06 94 SER A CA 1
ATOM 708 C C . SER A 1 94 ? 0.644 0.161 4.112 1.00 92.06 94 SER A C 1
ATOM 710 O O . SER A 1 94 ? 1.461 0.646 3.336 1.00 92.06 94 SER A O 1
ATOM 712 N N . TYR A 1 95 ? 0.617 -1.146 4.382 1.00 91.12 95 TYR A N 1
ATOM 713 C CA . TYR A 1 95 ? 1.507 -2.120 3.754 1.00 91.12 95 TYR A CA 1
ATOM 714 C C . TYR A 1 95 ? 0.949 -2.686 2.443 1.00 91.12 95 TYR A C 1
ATOM 716 O O . TYR A 1 95 ? 1.723 -3.037 1.561 1.00 91.12 95 TYR A O 1
ATOM 724 N N . LEU A 1 96 ? -0.377 -2.760 2.286 1.00 91.69 96 LEU A N 1
ATOM 725 C CA . LEU A 1 96 ? -1.050 -3.351 1.117 1.00 91.69 96 LEU A CA 1
ATOM 726 C C . LEU A 1 96 ? -1.115 -2.431 -0.116 1.00 91.69 96 LEU A C 1
ATOM 728 O O . LEU A 1 96 ? -1.906 -2.669 -1.029 1.00 91.69 96 LEU A O 1
ATOM 732 N N . GLN A 1 97 ? -0.294 -1.383 -0.164 1.00 86.19 97 GLN A N 1
ATOM 733 C CA . GLN A 1 97 ? -0.242 -0.485 -1.315 1.00 86.19 97 GLN A CA 1
ATOM 734 C C . GLN A 1 97 ? 0.304 -1.206 -2.566 1.00 86.19 97 GLN A C 1
ATOM 736 O O . GLN A 1 97 ? 1.005 -2.211 -2.433 1.00 86.19 97 GLN A O 1
ATOM 741 N N . PRO A 1 98 ? 0.027 -0.723 -3.792 1.00 81.56 98 PRO A N 1
ATOM 742 C CA . PRO A 1 98 ? 0.499 -1.353 -5.033 1.00 81.56 98 PRO A CA 1
ATOM 743 C C . PRO A 1 98 ? 2.016 -1.600 -5.084 1.00 81.56 98 PRO A C 1
ATOM 745 O O . PRO A 1 98 ? 2.488 -2.552 -5.713 1.00 81.56 98 PRO A O 1
ATOM 748 N N . GLU A 1 99 ? 2.786 -0.764 -4.388 1.00 87.81 99 GLU A N 1
ATOM 749 C CA . GLU A 1 99 ? 4.231 -0.872 -4.221 1.00 87.81 99 GLU A CA 1
ATOM 750 C C . GLU A 1 99 ? 4.639 -2.201 -3.579 1.00 87.81 99 GLU A C 1
ATOM 752 O O . GLU A 1 99 ? 5.691 -2.731 -3.934 1.00 87.81 99 GLU A O 1
ATOM 757 N N . LEU A 1 100 ? 3.790 -2.788 -2.724 1.00 92.31 100 LEU A N 1
ATOM 758 C CA . LEU A 1 100 ? 4.002 -4.098 -2.111 1.00 92.31 100 LEU A CA 1
ATOM 759 C C . LEU A 1 100 ? 4.369 -5.146 -3.152 1.00 92.31 100 LEU A C 1
ATOM 761 O O . LEU A 1 100 ? 5.355 -5.858 -2.990 1.00 92.31 100 LEU A O 1
ATOM 765 N N . CYS A 1 101 ? 3.600 -5.220 -4.239 1.00 93.50 101 CYS A N 1
ATOM 766 C CA . CYS A 1 101 ? 3.802 -6.222 -5.277 1.00 93.50 101 CYS A CA 1
ATOM 767 C C . CYS A 1 101 ? 5.146 -6.050 -5.994 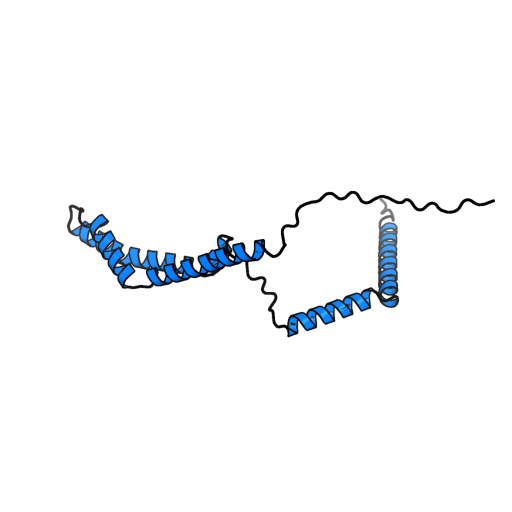1.00 93.50 101 CYS A C 1
ATOM 769 O O . CYS A 1 101 ? 5.718 -7.034 -6.465 1.00 93.50 101 CYS A O 1
ATOM 771 N N . THR A 1 102 ? 5.674 -4.826 -6.047 1.00 92.12 102 THR A N 1
ATOM 772 C CA . THR A 1 102 ? 7.016 -4.548 -6.576 1.00 92.12 102 THR A CA 1
ATOM 773 C C . THR A 1 102 ? 8.098 -4.869 -5.545 1.00 92.12 102 THR A C 1
ATOM 775 O O . THR A 1 102 ? 9.092 -5.504 -5.889 1.00 92.12 102 THR A O 1
ATOM 778 N N . GLU A 1 103 ? 7.890 -4.491 -4.283 1.00 91.69 103 GLU A N 1
ATOM 779 C CA . GLU A 1 103 ? 8.823 -4.724 -3.173 1.00 91.69 103 GLU A CA 1
ATOM 780 C C . GLU A 1 103 ? 9.070 -6.223 -2.945 1.00 91.69 103 GLU A C 1
ATOM 782 O O . GLU A 1 103 ? 10.207 -6.661 -2.781 1.00 91.69 103 GLU A O 1
ATOM 787 N N . VAL A 1 104 ? 8.019 -7.046 -3.031 1.00 91.19 104 VAL A N 1
ATOM 788 C CA . VAL A 1 104 ? 8.132 -8.513 -2.929 1.00 91.19 104 VAL A CA 1
ATOM 789 C C . VAL A 1 104 ? 8.644 -9.173 -4.219 1.00 91.19 104 VAL A C 1
ATOM 791 O O . VAL A 1 104 ? 8.764 -10.396 -4.284 1.00 91.19 104 VAL A O 1
ATOM 794 N N . GLY A 1 105 ? 8.950 -8.382 -5.255 1.00 90.00 105 GLY A N 1
ATOM 795 C CA . GLY A 1 105 ? 9.547 -8.836 -6.513 1.00 90.00 105 GLY A CA 1
ATOM 796 C C . GLY A 1 105 ? 8.597 -9.578 -7.456 1.00 90.00 105 GLY A C 1
ATOM 797 O O . GLY A 1 105 ? 9.058 -10.221 -8.401 1.00 90.00 105 GLY A O 1
ATOM 798 N N . VAL A 1 106 ? 7.286 -9.515 -7.207 1.00 92.38 106 VAL A N 1
ATOM 799 C CA . VAL A 1 106 ? 6.257 -10.147 -8.046 1.00 92.38 106 VAL A CA 1
ATOM 800 C C . VAL A 1 106 ? 5.995 -9.309 -9.296 1.00 92.38 106 VAL A C 1
ATOM 802 O O . VAL A 1 106 ? 6.043 -9.813 -10.419 1.00 92.38 106 VAL A O 1
ATOM 805 N N . CYS A 1 107 ? 5.762 -8.015 -9.105 1.00 91.06 107 CYS A N 1
ATOM 806 C CA . CYS A 1 107 ? 5.684 -7.043 -10.178 1.00 91.06 107 CYS A CA 1
ATOM 807 C C . CYS A 1 107 ? 7.078 -6.508 -10.498 1.00 91.06 107 CYS A C 1
ATOM 809 O O . CYS A 1 107 ? 7.915 -6.294 -9.620 1.00 91.06 107 CYS A O 1
ATOM 811 N N . LYS A 1 108 ? 7.335 -6.264 -11.784 1.00 87.56 108 LYS A N 1
ATOM 812 C CA . LYS A 1 108 ? 8.531 -5.522 -12.186 1.00 87.56 108 LYS A CA 1
ATOM 813 C C . LYS A 1 108 ? 8.305 -4.045 -11.866 1.00 87.56 108 LYS A C 1
ATOM 815 O O . LYS A 1 108 ? 7.212 -3.559 -12.156 1.00 87.56 108 LYS A O 1
ATOM 820 N N . PRO A 1 109 ? 9.316 -3.322 -11.352 1.00 78.56 109 PRO A N 1
ATOM 821 C CA . PRO A 1 109 ? 9.199 -1.884 -11.185 1.00 78.56 109 PRO A CA 1
ATOM 822 C C . PRO A 1 109 ? 8.857 -1.258 -12.535 1.00 78.56 109 PRO A C 1
ATOM 824 O O . PRO A 1 109 ? 9.475 -1.596 -13.553 1.00 78.56 109 PRO A O 1
ATOM 827 N N . GLU A 1 110 ? 7.870 -0.361 -12.552 1.00 65.94 110 GLU A N 1
ATOM 828 C CA . GLU A 1 110 ? 7.602 0.451 -13.730 1.00 65.94 110 GLU A CA 1
ATOM 829 C C . GLU A 1 110 ? 8.863 1.259 -14.030 1.00 65.94 110 GLU A C 1
ATOM 831 O O . GLU A 1 110 ? 9.183 2.257 -13.384 1.00 65.94 110 GLU A O 1
ATOM 836 N N . MET A 1 111 ? 9.620 0.813 -15.030 1.00 55.34 111 MET A N 1
ATOM 837 C CA . MET A 1 111 ? 10.634 1.647 -15.637 1.00 55.34 111 MET A CA 1
ATOM 838 C C . MET A 1 111 ? 9.862 2.784 -16.300 1.00 55.34 111 MET A C 1
ATOM 840 O O . MET A 1 111 ? 9.319 2.604 -17.390 1.00 55.34 111 MET A O 1
ATOM 844 N N . GLN A 1 112 ? 9.769 3.928 -15.616 1.00 53.81 112 GLN A N 1
ATOM 845 C CA . GLN A 1 112 ? 9.211 5.172 -16.138 1.00 53.81 112 GLN A CA 1
ATOM 846 C C . GLN A 1 112 ? 10.105 5.706 -17.269 1.00 53.81 112 GLN A C 1
ATOM 848 O O . GLN A 1 112 ? 10.673 6.792 -17.203 1.00 53.81 112 GLN A O 1
ATOM 853 N N . LEU A 1 113 ? 10.231 4.950 -18.356 1.00 51.84 113 LEU A N 1
ATOM 854 C CA . LEU A 1 113 ? 10.356 5.556 -19.662 1.00 51.84 113 LEU A CA 1
ATOM 855 C C . LEU A 1 113 ? 8.936 5.982 -19.998 1.00 51.84 113 LEU A C 1
ATOM 857 O O . LEU A 1 113 ? 8.150 5.173 -20.488 1.00 51.84 113 LEU A O 1
ATOM 861 N N . GLY A 1 114 ? 8.592 7.222 -19.638 1.00 49.59 114 GLY A N 1
ATOM 862 C CA . GLY A 1 114 ? 7.317 7.826 -19.993 1.00 49.59 114 GLY A CA 1
ATOM 863 C C . GLY A 1 114 ? 7.033 7.524 -21.458 1.00 49.59 114 GLY A C 1
ATOM 864 O O . GLY A 1 114 ? 7.687 8.063 -22.353 1.00 49.59 114 GLY A O 1
ATOM 865 N N . ARG A 1 115 ? 6.098 6.602 -21.699 1.00 54.91 115 ARG A N 1
ATOM 866 C CA . ARG A 1 115 ? 5.680 6.183 -23.035 1.00 54.91 115 ARG A CA 1
ATOM 867 C C . ARG A 1 115 ? 4.737 7.244 -23.588 1.00 54.91 115 ARG A C 1
ATOM 869 O O . ARG A 1 115 ? 3.631 6.948 -24.017 1.00 54.91 115 ARG A O 1
ATOM 876 N N . ASP A 1 116 ? 5.176 8.497 -23.580 1.00 58.22 116 ASP A N 1
ATOM 877 C CA . ASP A 1 116 ? 4.689 9.421 -24.579 1.00 58.22 116 ASP A CA 1
ATOM 878 C C . ASP A 1 116 ? 5.414 9.040 -25.872 1.00 58.22 116 ASP A C 1
ATOM 880 O O . ASP A 1 116 ? 6.644 9.090 -25.972 1.00 58.22 116 ASP A O 1
ATOM 884 N N . THR A 1 117 ? 4.642 8.599 -26.863 1.00 60.47 117 THR A N 1
ATOM 885 C CA . THR A 1 117 ? 5.124 8.338 -28.227 1.00 60.47 117 THR A CA 1
ATOM 886 C C . THR A 1 117 ? 5.982 9.486 -28.769 1.00 60.47 117 THR A C 1
ATOM 888 O O . THR A 1 117 ? 6.924 9.240 -29.521 1.00 60.47 117 THR A O 1
ATOM 891 N N . LYS A 1 118 ? 5.725 10.723 -28.320 1.00 71.62 118 LYS A N 1
ATOM 892 C CA . LYS A 1 118 ? 6.517 11.908 -28.657 1.00 71.62 118 LYS A CA 1
ATOM 893 C C . LYS A 1 118 ? 7.913 11.872 -28.038 1.00 71.62 118 LYS A C 1
ATOM 895 O O . LYS A 1 118 ? 8.878 12.139 -28.744 1.00 71.62 118 LYS A O 1
ATOM 900 N N . THR A 1 119 ? 8.050 11.488 -26.767 1.00 72.56 119 THR A N 1
ATOM 901 C CA . THR A 1 119 ? 9.360 11.361 -26.103 1.00 72.56 119 THR A CA 1
ATOM 902 C C . THR A 1 119 ? 10.198 10.269 -26.762 1.00 72.56 119 THR A C 1
ATOM 904 O O . THR A 1 119 ? 11.377 10.479 -27.027 1.00 72.56 119 THR A O 1
ATOM 907 N N . CYS A 1 120 ? 9.589 9.132 -27.117 1.00 79.06 120 CYS A N 1
ATOM 908 C CA . CYS A 1 120 ? 10.288 8.068 -27.840 1.00 79.06 120 CYS A CA 1
ATOM 909 C C . CYS A 1 120 ? 10.764 8.530 -29.228 1.00 79.06 120 CYS A C 1
ATOM 911 O O . CYS A 1 120 ? 11.930 8.325 -29.562 1.00 79.06 120 CYS A O 1
ATOM 913 N N . ALA A 1 121 ? 9.906 9.215 -29.994 1.00 84.31 121 ALA A N 1
ATOM 914 C CA . ALA A 1 121 ? 10.263 9.750 -31.307 1.00 84.31 121 ALA A CA 1
ATOM 915 C C . ALA A 1 121 ? 11.418 10.762 -31.227 1.00 84.31 121 ALA A C 1
ATOM 917 O O . ALA A 1 121 ? 12.384 10.644 -31.978 1.00 84.31 121 ALA A O 1
ATOM 918 N N . VAL A 1 122 ? 11.367 11.695 -30.270 1.00 87.00 122 VAL A N 1
ATOM 919 C CA . VAL A 1 122 ? 12.429 12.691 -30.060 1.00 87.00 122 VAL A CA 1
ATOM 920 C C . VAL A 1 122 ? 13.733 12.028 -29.616 1.00 87.00 122 VAL A C 1
ATOM 922 O O . VAL A 1 122 ? 14.792 12.351 -30.148 1.00 87.00 122 VAL A O 1
ATOM 925 N N . CYS A 1 123 ? 13.689 11.069 -28.685 1.00 87.69 123 CYS A N 1
ATOM 926 C CA . CYS A 1 123 ? 14.883 10.333 -28.264 1.00 87.69 123 CYS A CA 1
ATOM 927 C C . CYS A 1 123 ? 15.491 9.519 -29.412 1.00 87.69 123 CYS A C 1
ATOM 929 O O . CYS A 1 123 ? 16.713 9.476 -29.547 1.00 87.69 123 CYS A O 1
ATOM 931 N N . GLN A 1 124 ? 14.660 8.892 -30.247 1.00 89.50 124 GLN A N 1
ATOM 932 C CA . GLN A 1 124 ? 15.115 8.115 -31.396 1.00 89.50 124 GLN A CA 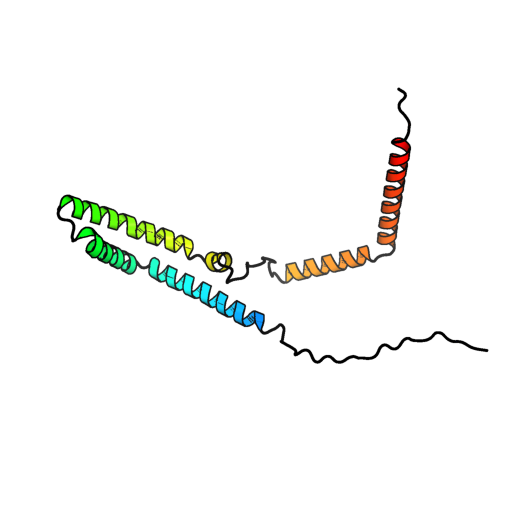1
ATOM 933 C C . GLN A 1 124 ? 15.738 9.011 -32.471 1.00 89.50 124 GLN A C 1
ATOM 935 O O . GLN A 1 124 ? 16.805 8.686 -32.993 1.00 89.50 124 GLN A O 1
ATOM 940 N N . GLU A 1 125 ? 15.112 10.149 -32.774 1.00 91.06 125 GLU A N 1
ATOM 941 C CA . GLU A 1 125 ? 15.646 11.142 -33.706 1.00 91.06 125 GLU A CA 1
ATOM 942 C C . GLU A 1 125 ? 16.968 11.717 -33.191 1.00 91.06 125 GLU A C 1
ATOM 944 O O . GLU A 1 125 ? 17.971 11.720 -33.904 1.00 91.06 125 GLU A O 1
ATOM 949 N N . PHE A 1 126 ? 17.007 12.126 -31.924 1.00 91.81 126 PHE A N 1
ATOM 950 C CA . PHE A 1 126 ? 18.214 12.644 -31.296 1.00 91.81 126 PHE A CA 1
ATOM 951 C C . PHE A 1 126 ? 19.351 11.616 -31.313 1.00 91.81 126 PHE A C 1
ATOM 953 O O . PHE A 1 126 ? 20.468 11.941 -31.716 1.00 91.81 126 PHE A O 1
ATOM 960 N N . ALA A 1 127 ? 19.075 10.363 -30.938 1.00 94.56 127 ALA A N 1
ATOM 961 C CA . ALA A 1 127 ? 20.062 9.289 -30.978 1.00 94.56 127 ALA A CA 1
ATOM 962 C C . ALA A 1 127 ? 20.554 9.019 -32.410 1.00 94.56 127 ALA A C 1
ATOM 964 O O . ALA A 1 127 ? 21.753 8.846 -32.627 1.00 94.56 127 ALA A O 1
ATOM 965 N N . SER A 1 128 ? 19.660 9.037 -33.402 1.00 94.69 128 SER A N 1
ATOM 966 C CA . SER A 1 128 ? 20.016 8.868 -34.815 1.00 94.69 128 SER A CA 1
ATOM 967 C C . SER A 1 128 ? 20.910 10.005 -35.325 1.00 94.69 128 SER A C 1
ATOM 969 O O . SER A 1 128 ? 21.936 9.760 -35.971 1.00 94.69 128 SER A O 1
ATOM 971 N N . ASN A 1 129 ? 20.584 11.245 -34.963 1.00 92.94 129 ASN A N 1
ATOM 972 C CA . ASN A 1 129 ? 21.368 12.424 -35.310 1.00 92.94 129 ASN A CA 1
ATOM 973 C C . ASN A 1 129 ? 22.748 12.396 -34.638 1.00 92.94 129 ASN A C 1
ATOM 975 O O . ASN A 1 129 ? 23.756 12.647 -35.299 1.00 92.94 129 ASN A O 1
ATOM 979 N N . ALA A 1 130 ? 22.819 12.015 -33.359 1.00 92.00 130 ALA A N 1
ATOM 980 C CA . ALA A 1 130 ? 24.078 11.856 -32.635 1.00 92.00 130 ALA A CA 1
ATOM 981 C C . ALA A 1 130 ? 24.971 10.780 -33.276 1.00 92.00 130 ALA A C 1
ATOM 983 O O . ALA A 1 130 ? 26.156 11.021 -33.508 1.00 92.00 130 ALA A O 1
ATOM 984 N N . LEU A 1 131 ? 24.408 9.622 -33.638 1.00 91.50 131 LEU A N 1
ATOM 985 C CA . LEU A 1 131 ? 25.140 8.557 -34.332 1.00 91.50 131 LEU A CA 1
ATOM 986 C C . LEU A 1 131 ? 25.629 8.999 -35.715 1.00 91.50 131 LEU A C 1
ATOM 988 O O . LEU A 1 131 ? 26.760 8.698 -36.092 1.00 91.50 131 LEU A O 1
ATOM 992 N N . THR A 1 132 ? 24.817 9.757 -36.452 1.00 91.19 132 THR A N 1
ATOM 993 C CA . THR A 1 132 ? 25.200 10.322 -37.755 1.00 91.19 132 THR A CA 1
ATOM 994 C C . THR A 1 132 ? 26.347 11.320 -37.609 1.00 91.19 132 THR A C 1
ATOM 996 O O . THR A 1 132 ? 27.334 11.248 -38.346 1.00 91.19 132 THR A O 1
ATOM 999 N N . TYR A 1 133 ? 26.265 12.211 -36.617 1.00 88.25 133 TYR A N 1
ATOM 1000 C CA . TYR A 1 133 ? 27.326 13.164 -36.308 1.00 88.25 133 TYR A CA 1
ATOM 1001 C C . TYR A 1 133 ? 28.628 12.441 -35.950 1.00 88.25 133 TYR A C 1
ATOM 1003 O O . TYR A 1 133 ? 29.666 12.741 -36.539 1.00 88.25 133 TYR A O 1
ATOM 1011 N N . LEU A 1 134 ? 28.576 11.441 -35.063 1.00 88.31 134 LEU A N 1
ATOM 1012 C CA . LEU A 1 134 ? 29.726 10.614 -34.668 1.00 88.31 134 LEU A CA 1
ATOM 1013 C C . LEU A 1 134 ? 30.295 9.784 -35.832 1.00 88.31 134 LEU A C 1
ATOM 1015 O O . LEU A 1 134 ? 31.505 9.577 -35.921 1.00 88.31 134 LEU A O 1
ATOM 1019 N N . GLY A 1 135 ? 29.440 9.329 -36.748 1.00 84.19 135 GLY A N 1
ATOM 1020 C CA . GLY A 1 135 ? 29.834 8.591 -37.946 1.00 84.19 135 GLY A CA 1
ATOM 1021 C C . GLY A 1 135 ? 30.515 9.453 -39.014 1.00 84.19 135 GLY A C 1
ATOM 1022 O O . GLY A 1 135 ? 31.208 8.906 -39.882 1.00 84.19 135 GLY A O 1
ATOM 1023 N N . SER A 1 136 ? 30.360 10.780 -38.952 1.00 90.06 136 SER A N 1
ATOM 1024 C CA . SER A 1 136 ? 30.906 11.705 -39.944 1.00 90.06 136 SER A CA 1
ATOM 1025 C C . SER A 1 136 ? 32.438 11.768 -39.906 1.00 90.06 136 SER A C 1
ATOM 1027 O O . SER A 1 136 ? 33.071 11.712 -38.850 1.00 90.06 136 SER A O 1
ATOM 1029 N N . ASN A 1 137 ? 33.060 11.926 -41.078 1.00 87.69 137 ASN A N 1
ATOM 1030 C CA . ASN A 1 137 ? 34.517 12.052 -41.180 1.00 87.69 137 ASN A CA 1
ATOM 1031 C C . ASN A 1 137 ? 35.045 13.309 -40.469 1.00 87.69 137 ASN A C 1
ATOM 1033 O O . ASN A 1 137 ? 36.159 13.291 -39.956 1.00 87.69 137 ASN A O 1
ATOM 1037 N N . ILE A 1 138 ? 34.241 14.377 -40.394 1.00 88.00 138 ILE A N 1
ATOM 1038 C CA . ILE A 1 138 ? 34.609 15.617 -39.699 1.00 88.00 138 ILE A CA 1
ATOM 1039 C C . ILE A 1 138 ? 34.717 15.362 -38.194 1.00 88.00 138 ILE A C 1
ATOM 1041 O O . ILE A 1 138 ? 35.764 15.637 -37.612 1.00 88.00 138 ILE A O 1
ATOM 1045 N N . THR A 1 139 ? 33.688 14.777 -37.576 1.00 90.88 139 THR A N 1
ATOM 1046 C CA . THR A 1 139 ? 33.699 14.461 -36.139 1.00 90.88 139 THR A CA 1
ATOM 1047 C C . THR A 1 139 ? 34.797 13.464 -35.799 1.00 90.88 139 THR A C 1
ATOM 1049 O O . THR A 1 139 ? 35.527 13.669 -34.834 1.00 90.88 139 THR A O 1
ATOM 1052 N N . LYS A 1 140 ? 34.990 12.430 -36.629 1.00 89.38 140 LYS A N 1
ATOM 1053 C CA . LYS A 1 140 ? 36.119 11.497 -36.488 1.00 89.38 140 LYS A CA 1
ATOM 1054 C C . LYS A 1 140 ? 37.455 12.234 -36.479 1.00 89.38 140 LYS A C 1
ATOM 1056 O O . LYS A 1 140 ? 38.250 12.018 -35.573 1.00 89.38 140 LYS A O 1
ATOM 1061 N N . ASN A 1 141 ? 37.684 13.138 -37.431 1.00 90.25 141 ASN A N 1
ATOM 1062 C CA . ASN A 1 141 ? 38.917 13.920 -37.495 1.00 90.25 141 ASN A CA 1
ATOM 1063 C C . ASN A 1 141 ? 39.088 14.827 -36.271 1.00 90.25 141 ASN A C 1
ATOM 1065 O O . ASN A 1 141 ? 40.180 14.889 -35.718 1.00 90.25 141 ASN A O 1
ATOM 1069 N N . GLN A 1 142 ? 38.026 15.488 -35.806 1.00 91.31 142 GLN A N 1
ATOM 1070 C CA . GLN A 1 142 ? 38.072 16.319 -34.599 1.00 91.31 142 GLN A CA 1
ATOM 1071 C C . GLN A 1 142 ? 38.394 15.496 -33.345 1.00 91.31 142 GLN A C 1
ATOM 1073 O O . GLN A 1 142 ? 39.236 15.910 -32.551 1.00 91.31 142 GLN A O 1
ATOM 1078 N N . ILE A 1 143 ? 37.785 14.314 -33.194 1.00 89.88 143 ILE A N 1
ATOM 1079 C CA . ILE A 1 143 ? 38.077 13.380 -32.099 1.00 89.88 143 ILE A CA 1
ATOM 1080 C C . ILE A 1 143 ? 39.527 12.904 -32.183 1.00 89.88 143 ILE A C 1
ATOM 1082 O O . ILE A 1 143 ? 40.236 12.942 -31.185 1.00 89.88 143 ILE A O 1
ATOM 1086 N N . ILE A 1 144 ? 39.999 12.511 -33.367 1.00 88.12 144 ILE A N 1
ATOM 1087 C CA . ILE A 1 144 ? 41.386 12.088 -33.591 1.00 88.12 144 ILE A CA 1
ATOM 1088 C C . ILE A 1 144 ? 42.366 13.218 -33.245 1.00 88.12 144 ILE A C 1
ATOM 1090 O O . ILE A 1 144 ? 43.369 12.971 -32.585 1.00 88.12 144 ILE A O 1
ATOM 1094 N N . VAL A 1 145 ? 42.087 14.461 -33.644 1.00 89.94 145 VAL A N 1
ATOM 1095 C CA . VAL A 1 145 ? 42.918 15.627 -33.298 1.00 89.94 145 VAL A CA 1
ATOM 1096 C C . VAL A 1 145 ? 42.917 15.874 -31.791 1.00 89.94 145 VAL A C 1
ATOM 1098 O O . VAL A 1 145 ? 43.981 16.082 -31.213 1.00 89.94 145 VAL A O 1
ATOM 1101 N N . ALA A 1 146 ? 41.755 15.816 -31.139 1.00 87.88 146 ALA A N 1
ATOM 1102 C CA . ALA A 1 146 ? 41.648 15.983 -29.693 1.00 87.88 146 ALA A CA 1
ATOM 1103 C C . ALA A 1 146 ? 42.398 14.877 -28.932 1.00 87.88 146 ALA A C 1
ATOM 1105 O O . ALA A 1 146 ? 43.108 15.174 -27.972 1.00 87.88 146 ALA A O 1
ATOM 1106 N N . LEU A 1 147 ? 42.298 13.624 -29.389 1.00 87.44 147 LEU A N 1
ATOM 1107 C CA . LEU A 1 147 ? 43.033 12.487 -28.837 1.00 87.44 147 LEU A CA 1
ATOM 1108 C C . LEU A 1 147 ? 44.541 12.655 -29.027 1.00 87.44 147 LEU A C 1
ATOM 1110 O O . LEU A 1 147 ? 45.280 12.540 -28.056 1.00 87.44 147 LEU A O 1
ATOM 1114 N N . HIS A 1 148 ? 45.006 13.005 -30.229 1.00 83.88 148 HIS A N 1
ATOM 1115 C CA . HIS A 1 148 ? 46.425 13.278 -30.465 1.00 83.88 148 HIS A CA 1
ATOM 1116 C C . HIS A 1 148 ? 46.942 14.439 -29.608 1.00 83.88 148 HIS A C 1
ATOM 1118 O O . HIS A 1 148 ? 48.036 14.345 -29.062 1.00 83.88 148 HIS A O 1
ATOM 1124 N N . LEU A 1 149 ? 46.159 15.509 -29.435 1.00 87.12 149 LEU A N 1
ATOM 1125 C CA . LEU A 1 149 ? 46.524 16.633 -28.570 1.00 87.12 149 LEU A CA 1
ATOM 1126 C C . LEU A 1 149 ? 46.597 16.216 -27.096 1.00 87.12 149 LEU A C 1
ATOM 1128 O O . LEU A 1 149 ? 47.499 16.649 -26.382 1.00 87.12 149 LEU A O 1
ATOM 1132 N N . ALA A 1 150 ? 45.671 15.376 -26.633 1.00 85.44 150 ALA A N 1
ATOM 1133 C CA . ALA A 1 150 ? 45.701 14.828 -25.283 1.00 85.44 150 ALA A CA 1
ATOM 1134 C C . ALA A 1 150 ? 46.916 13.909 -25.076 1.00 85.44 150 ALA A C 1
ATOM 1136 O O . ALA A 1 150 ? 47.624 14.064 -24.084 1.00 85.44 150 ALA A O 1
ATOM 1137 N N . CYS A 1 151 ? 47.214 13.021 -26.029 1.00 79.75 151 CYS A N 1
ATOM 1138 C CA . CYS A 1 151 ? 48.410 12.178 -26.010 1.00 79.75 151 CYS A CA 1
ATOM 1139 C C . CYS A 1 151 ? 49.694 13.016 -25.993 1.00 79.75 151 CYS A C 1
ATOM 1141 O O . CYS A 1 151 ? 50.565 12.775 -25.165 1.00 79.75 151 CYS A O 1
ATOM 1143 N N . PHE A 1 152 ? 49.778 14.050 -26.834 1.00 84.44 152 PHE A N 1
ATOM 1144 C CA . PHE A 1 152 ? 50.906 14.980 -26.847 1.00 84.44 152 PHE A CA 1
ATOM 1145 C C . PHE A 1 152 ? 51.072 15.694 -25.501 1.00 84.44 152 PHE A C 1
ATOM 1147 O O . PHE A 1 152 ? 52.180 15.784 -24.990 1.00 84.44 152 PHE A O 1
ATOM 1154 N N . ARG A 1 153 ? 49.976 16.154 -24.883 1.00 83.31 153 ARG A N 1
ATOM 1155 C CA . ARG A 1 153 ? 50.011 16.768 -23.545 1.00 83.31 153 ARG A CA 1
ATOM 1156 C C . ARG A 1 153 ? 50.451 15.785 -22.462 1.00 83.31 153 ARG A C 1
ATOM 1158 O O . ARG A 1 153 ? 51.147 16.196 -21.546 1.00 83.31 153 ARG A O 1
ATOM 1165 N N . LEU A 1 154 ? 50.067 14.512 -22.549 1.00 78.75 154 LEU A N 1
ATOM 1166 C CA . LEU A 1 154 ? 50.527 13.476 -21.619 1.00 78.75 154 LEU A CA 1
ATOM 1167 C C . LEU A 1 154 ? 52.021 13.182 -21.789 1.00 78.75 154 LEU A C 1
ATOM 1169 O O . LEU A 1 154 ? 52.724 13.048 -20.792 1.00 78.75 154 LEU A O 1
ATOM 1173 N N . GLU A 1 155 ? 52.526 13.139 -23.023 1.00 71.06 155 GLU A N 1
ATOM 1174 C CA . GLU A 1 155 ? 53.967 13.052 -23.274 1.00 71.06 155 GLU A CA 1
ATOM 1175 C C . GLU A 1 155 ? 54.708 14.293 -22.769 1.00 71.06 155 GLU A C 1
ATOM 1177 O O . GLU A 1 155 ? 55.775 14.168 -22.174 1.00 71.06 155 GLU A O 1
ATOM 1182 N N . ASP A 1 156 ? 54.150 15.485 -22.961 1.00 70.25 156 ASP A N 1
ATOM 1183 C CA . ASP A 1 156 ? 54.743 16.735 -22.488 1.00 70.25 156 ASP A CA 1
ATOM 1184 C C . ASP A 1 156 ? 54.770 16.799 -20.954 1.00 70.25 156 ASP A C 1
ATOM 1186 O O . ASP A 1 156 ? 55.787 17.150 -20.363 1.00 70.25 156 ASP A O 1
ATOM 1190 N N . LEU A 1 157 ? 53.710 16.325 -20.293 1.00 62.59 157 LEU A N 1
ATOM 1191 C CA . LEU A 1 157 ? 53.679 16.112 -18.845 1.00 62.59 157 LEU A CA 1
ATOM 1192 C C . LEU A 1 157 ? 54.708 15.059 -18.413 1.00 62.59 157 LEU A C 1
ATOM 1194 O O . LEU A 1 157 ? 55.398 15.264 -17.421 1.00 62.59 157 LEU A O 1
ATOM 1198 N N . SER A 1 158 ? 54.883 13.970 -19.167 1.00 54.94 158 SER A N 1
ATOM 1199 C CA . SER A 1 158 ? 55.912 12.962 -18.870 1.00 54.94 158 SER A CA 1
ATOM 1200 C C . SER A 1 158 ? 57.338 13.513 -19.019 1.00 54.94 158 SER A C 1
ATOM 1202 O O . SER A 1 158 ? 58.216 13.163 -18.235 1.00 54.94 158 SER A O 1
ATOM 1204 N N . LYS A 1 159 ? 57.560 14.436 -19.967 1.00 60.22 159 LYS A N 1
ATOM 1205 C CA . LYS A 1 159 ? 58.833 15.150 -20.152 1.00 60.22 159 LYS A CA 1
ATOM 1206 C C . LYS A 1 159 ? 59.060 16.196 -19.060 1.00 60.22 159 LYS A C 1
ATOM 1208 O O . LYS A 1 159 ? 60.185 16.337 -18.594 1.00 60.22 159 LYS A O 1
ATOM 1213 N N . GLN A 1 160 ? 58.010 16.889 -18.615 1.00 59.31 160 GLN A N 1
ATOM 1214 C CA . GLN A 1 160 ? 58.077 17.860 -17.515 1.00 59.31 160 GLN A CA 1
ATOM 1215 C C . GLN A 1 160 ? 58.289 17.192 -16.146 1.00 59.31 160 GLN A C 1
ATOM 1217 O O . GLN A 1 160 ? 58.985 17.748 -15.302 1.00 59.31 160 GLN A O 1
ATOM 1222 N N . VAL A 1 161 ? 57.749 15.987 -15.928 1.00 53.00 161 VAL A N 1
ATOM 1223 C CA . VAL A 1 161 ? 57.930 15.203 -14.687 1.00 53.00 161 VAL A CA 1
ATOM 1224 C C . VAL A 1 161 ? 59.345 14.605 -14.575 1.00 53.00 161 VAL A C 1
ATOM 1226 O O . VAL A 1 161 ? 59.777 14.243 -13.483 1.00 53.00 161 VAL A O 1
ATOM 1229 N N . CYS A 1 162 ? 60.118 14.579 -15.666 1.00 45.12 162 CYS A N 1
ATOM 1230 C CA . CYS A 1 162 ? 61.530 14.189 -15.672 1.00 45.12 162 CYS A CA 1
ATOM 1231 C C . CYS A 1 162 ? 62.475 15.377 -15.944 1.00 45.12 162 CYS A C 1
ATOM 1233 O O . CYS A 1 162 ? 63.368 15.286 -16.782 1.00 45.12 162 CYS A O 1
ATOM 1235 N N . LEU A 1 163 ? 62.328 16.477 -15.201 1.00 38.94 163 LEU A N 1
ATOM 1236 C CA . LEU A 1 163 ? 63.459 17.353 -14.879 1.00 38.94 163 LEU A CA 1
ATOM 1237 C C . LEU A 1 163 ? 63.829 17.115 -13.408 1.00 38.94 163 LEU A C 1
ATOM 1239 O O . LEU A 1 163 ? 62.990 17.341 -12.535 1.00 38.94 163 LEU A O 1
ATOM 1243 N N . PRO A 1 164 ? 65.044 16.626 -13.099 1.00 44.00 164 PRO A N 1
ATOM 1244 C CA . PRO A 1 164 ? 65.429 16.359 -11.723 1.00 44.00 164 PRO A CA 1
ATOM 1245 C C . PRO A 1 164 ? 65.541 17.687 -10.970 1.00 44.00 164 PRO A C 1
ATOM 1247 O O . PRO A 1 164 ? 66.379 18.530 -11.294 1.00 44.00 164 PRO A O 1
ATOM 1250 N N . HIS A 1 165 ? 64.725 17.861 -9.931 1.00 37.81 165 HIS A N 1
ATOM 1251 C CA . HIS A 1 165 ? 65.119 18.733 -8.836 1.00 37.81 165 HIS A CA 1
ATOM 1252 C C . HIS A 1 165 ? 66.392 18.141 -8.224 1.00 37.81 165 HIS A C 1
ATOM 1254 O O . HIS A 1 165 ? 66.376 17.037 -7.686 1.00 37.81 165 HIS A O 1
ATOM 1260 N N . LEU A 1 166 ? 67.490 18.888 -8.359 1.00 40.28 166 LEU A N 1
ATOM 1261 C CA . LEU A 1 166 ? 68.623 18.867 -7.439 1.00 40.28 166 LEU A CA 1
ATOM 1262 C C . LEU A 1 166 ? 68.112 18.713 -5.996 1.00 40.28 166 LEU A C 1
ATOM 1264 O O . LEU A 1 166 ? 67.391 19.598 -5.536 1.00 40.28 166 LEU A O 1
ATOM 1268 N N . VAL A 1 167 ? 68.479 17.613 -5.333 1.00 36.09 167 VAL A N 1
ATOM 1269 C CA . VAL A 1 167 ? 69.277 17.484 -4.090 1.00 36.09 167 VAL A CA 1
ATOM 1270 C C . VAL A 1 167 ? 69.685 16.015 -3.976 1.00 36.09 167 VAL A C 1
ATOM 1272 O O . VAL A 1 167 ? 68.804 15.147 -4.154 1.00 36.09 167 VAL A O 1
#

Secondary structure (DSSP, 8-state):
----PPP--------------TTSHHHHHHHHHHHHHHHHHHHHHHHT-HHHHHHHHHHHIIIIITT-SSHHHHHHHHHHHHHHHHHHHHHHHHHSSTHHHHHTTSSPP-------HHHHHHHHHHHHHHHHHHHSHHHHHHHHHHHHHHHHHHHHHHHHHTS----

Sequence (167 aa):
MKITAQKVHEGQGRKAGRESNLQDRGLEGNLICDACLQLSTEAESVLKNPDTEKTLVELFSQMACENLMSPKMKSKCVDLVCISVPDLLDALQSYLQPELCTEVGVCKPEMQLGRDTKTCAVCQEFASNALTYLGSNITKNQIIVALHLACFRLEDLSKQVCLPHLV

pLDDT: mean 78.25, std 21.95, range [30.58, 97.94]

Radius of gyration: 35.65 Å; chains: 1; bounding box: 87×47×101 Å

Foldseek 3Di:
DDDDDDDDDDDDDDDPDDDDDPPPVVVVLVVQLVVLLVVLVVLLVLLPDVVNLVVQLVVQLVPPQPPDPDPVSSVVSSVCSNPVSNVVSVVSSVCSPSCVCVVVVSHPPPPPPPPPVVSVVVVVVVVVVVVVCCPDPVVVVVVVVVVVVVVVVVVVVVVVVPDDDDD

InterPro domains:
  IPR007856 Saposin-like type B, region 1 [PF05184] (119-151)
  IPR008139 Saposin B type domain [PS50015] (29-111)
  IPR011001 Saposin-like [SSF47862] (73-153)
  IPR051428 Sphingolipid Activators and Surfactant Proteins [PTHR11480] (29-161)

Organism: NCBI:txid41844